Protein AF-B0TXD2-F1 (afdb_monomer)

pLDDT: mean 89.88, std 8.48, range [65.62, 98.56]

InterPro domains:
  IPR013132 PseI/NeuA/B-like [PF03102] (24-73)
  IPR013785 Aldolase-type TIM barrel [G3DSA:3.20.20.70] (1-74)
  IPR051690 PseI/Nans/NeuA/B acid synthases [PTHR42966] (2-73)

Radius of gyration: 15.38 Å; Cα contacts (8 Å, |Δi|>4): 69; chains: 1; bounding box: 36×24×36 Å

Sequence (74 aa):
MSKVFIIAEAGVNHNGSIELAKKMIDVAVESGADAVKFQTFKTENLVSKKAEKAEYQKNNTESNESQYDMIKKT

Organism: Francisella philomiragia subsp. philomiragia (strain ATCC 25017 / CCUG 19701 / FSC 153 / O#319-036) (NCBI:txid484022)

Foldseek 3Di:
DDDDAFEAECECVCQLPPVSVVVSVVVCVVVVHNYYDYDDDDLVVPDDCQAADDPVCVVVDPDPHHPSRSSNRD

Secondary structure (DSSP, 8-state):
-PPPPPEEEEETTTTT-HHHHHHHHHHHHHTT-SEEEE----HHHH--TTPPPPHHHHHH------HHHHHTT-

Structure (mmCIF, N/CA/C/O backbone):
data_AF-B0TXD2-F1
#
_entry.id   AF-B0TXD2-F1
#
loop_
_atom_site.group_PDB
_atom_site.id
_atom_site.type_symbol
_atom_site.label_atom_id
_atom_site.label_alt_id
_atom_site.label_comp_id
_atom_site.label_asym_id
_atom_site.label_entity_id
_atom_site.label_seq_id
_atom_site.pdbx_PDB_ins_code
_atom_site.Cartn_x
_atom_site.Cartn_y
_atom_site.Cartn_z
_atom_site.occupancy
_atom_site.B_iso_or_equiv
_atom_site.auth_seq_id
_atom_site.auth_comp_id
_atom_site.auth_asym_id
_atom_site.auth_atom_id
_atom_site.pdbx_PDB_model_num
ATOM 1 N N . MET A 1 1 ? -26.473 -7.237 16.285 1.00 69.88 1 MET A N 1
ATOM 2 C CA . MET A 1 1 ? -25.762 -6.915 15.027 1.00 69.88 1 MET A CA 1
ATOM 3 C C . MET A 1 1 ? -24.275 -6.858 15.324 1.00 69.88 1 MET A C 1
ATOM 5 O O . MET A 1 1 ? -23.914 -6.270 16.335 1.00 69.88 1 MET A O 1
ATOM 9 N N . SER A 1 2 ? -23.434 -7.491 14.508 1.00 86.06 2 SER A N 1
ATOM 10 C CA . SER A 1 2 ? -21.977 -7.329 14.590 1.00 86.06 2 SER A CA 1
ATOM 11 C C . SER A 1 2 ? -21.572 -5.972 14.009 1.00 86.06 2 SER A C 1
ATOM 13 O O . SER A 1 2 ? -22.148 -5.539 13.010 1.00 86.06 2 SER A O 1
ATOM 15 N N . LYS A 1 3 ? -20.595 -5.302 14.629 1.00 93.94 3 LYS A N 1
ATOM 16 C CA . LYS A 1 3 ? -20.001 -4.062 14.103 1.00 93.94 3 LYS A CA 1
ATOM 17 C C . LYS A 1 3 ? -19.400 -4.332 12.713 1.00 93.94 3 LYS A C 1
ATOM 19 O O . LYS A 1 3 ? -18.784 -5.379 12.514 1.00 93.94 3 LYS A O 1
ATOM 24 N N . VAL A 1 4 ? -19.577 -3.406 11.767 1.00 97.19 4 VAL A N 1
ATOM 25 C CA . VAL A 1 4 ? -18.867 -3.439 10.475 1.00 97.19 4 VAL A CA 1
ATOM 26 C C . VAL A 1 4 ? -17.381 -3.197 10.732 1.00 97.19 4 VAL A C 1
ATOM 28 O O . VAL A 1 4 ? -17.040 -2.250 11.435 1.00 97.19 4 VAL A O 1
ATOM 31 N N . PHE A 1 5 ? -16.523 -4.049 10.172 1.00 97.69 5 PHE A N 1
ATOM 32 C CA . PHE A 1 5 ? -15.070 -3.919 10.272 1.00 97.69 5 PHE A CA 1
ATOM 33 C C . PHE A 1 5 ? -14.533 -3.146 9.064 1.00 97.69 5 PHE A C 1
ATOM 35 O O . PHE A 1 5 ? -14.714 -3.580 7.924 1.00 97.69 5 PHE A O 1
ATOM 42 N N . ILE A 1 6 ? -13.893 -2.004 9.304 1.00 98.06 6 ILE A N 1
ATOM 43 C CA . ILE A 1 6 ? -13.409 -1.094 8.262 1.00 98.06 6 ILE A CA 1
ATOM 44 C C . ILE A 1 6 ? -11.895 -1.236 8.111 1.00 98.06 6 ILE A C 1
ATOM 46 O O . ILE A 1 6 ? -11.141 -1.049 9.065 1.00 98.06 6 ILE A O 1
ATOM 50 N N . ILE A 1 7 ? -11.449 -1.520 6.885 1.00 98.44 7 ILE A N 1
ATOM 51 C CA . ILE A 1 7 ? -10.031 -1.619 6.527 1.00 98.44 7 ILE A CA 1
ATOM 52 C C . ILE A 1 7 ? -9.655 -0.426 5.646 1.00 98.44 7 ILE A C 1
ATOM 54 O O . ILE A 1 7 ? -10.169 -0.292 4.535 1.00 98.44 7 ILE A O 1
ATOM 58 N N . ALA A 1 8 ? -8.727 0.407 6.113 1.00 98.25 8 ALA A N 1
ATOM 59 C CA . ALA A 1 8 ? -8.088 1.436 5.303 1.00 98.25 8 ALA A CA 1
ATOM 60 C C . ALA A 1 8 ? -7.027 0.796 4.388 1.00 98.25 8 ALA A C 1
ATOM 62 O O . ALA A 1 8 ? -6.002 0.300 4.856 1.00 98.25 8 ALA A O 1
ATOM 63 N N . GLU A 1 9 ? -7.262 0.780 3.075 1.00 97.75 9 GLU A N 1
ATOM 64 C CA . GLU A 1 9 ? -6.302 0.240 2.104 1.00 97.75 9 GLU A CA 1
ATOM 65 C C . GLU A 1 9 ? -5.220 1.278 1.777 1.00 97.75 9 GLU A C 1
ATOM 67 O O . GLU A 1 9 ? -5.444 2.192 0.985 1.00 97.75 9 GLU A O 1
ATOM 72 N N . ALA A 1 10 ? -4.030 1.116 2.359 1.00 96.62 10 ALA A N 1
ATOM 73 C CA . ALA A 1 10 ? -2.855 1.916 2.014 1.00 96.62 10 ALA A CA 1
ATOM 74 C C . ALA A 1 10 ? -2.188 1.417 0.720 1.00 96.62 10 ALA A C 1
ATOM 76 O O . ALA A 1 10 ? -1.629 2.209 -0.041 1.00 96.62 10 ALA A O 1
ATOM 77 N N . GLY A 1 11 ? -2.265 0.111 0.440 1.00 94.56 11 GLY A N 1
ATOM 78 C CA . GLY A 1 11 ? -1.729 -0.476 -0.788 1.00 94.56 11 GLY A CA 1
ATOM 79 C C . GLY A 1 11 ? -0.222 -0.240 -0.937 1.00 94.56 11 GLY A C 1
ATOM 80 O O . GLY A 1 11 ? 0.542 -0.609 -0.048 1.00 94.56 11 GLY A O 1
ATOM 81 N N . VAL A 1 12 ? 0.175 0.376 -2.056 1.00 92.50 12 VAL A N 1
ATOM 82 C CA . VAL A 1 12 ? 1.558 0.799 -2.377 1.00 92.50 12 VAL A CA 1
ATOM 83 C C . VAL A 1 12 ? 1.757 2.318 -2.278 1.00 92.50 12 VAL A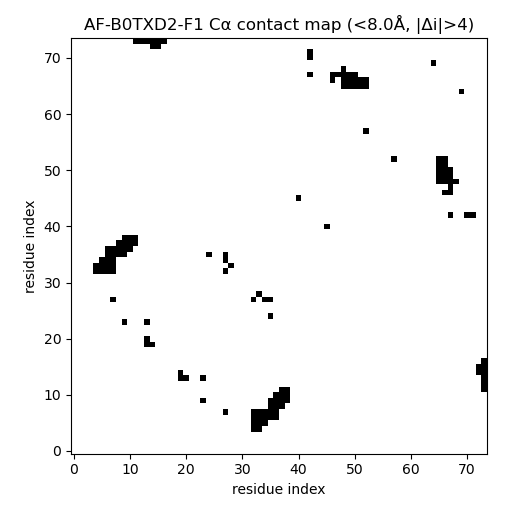 C 1
ATOM 85 O O . VAL A 1 12 ? 2.786 2.848 -2.693 1.00 92.50 12 VAL A O 1
ATOM 88 N N . ASN A 1 13 ? 0.782 3.051 -1.728 1.00 92.50 13 ASN A N 1
ATOM 89 C CA . ASN A 1 13 ? 0.758 4.521 -1.764 1.00 92.50 13 ASN A CA 1
ATOM 90 C C . ASN A 1 13 ? 1.846 5.180 -0.891 1.00 92.50 13 ASN A C 1
ATOM 92 O O . ASN A 1 13 ? 1.997 6.401 -0.904 1.00 92.50 13 ASN A O 1
ATOM 96 N N . HIS A 1 14 ? 2.612 4.390 -0.134 1.00 93.12 14 HIS A N 1
ATOM 97 C CA . HIS A 1 14 ? 3.757 4.861 0.643 1.00 93.12 14 HIS A CA 1
ATOM 98 C C . HIS A 1 14 ? 5.002 5.146 -0.215 1.00 93.12 14 HIS A C 1
ATOM 100 O O . HIS A 1 14 ? 5.958 5.718 0.305 1.00 93.12 14 HIS A O 1
ATOM 106 N N . ASN A 1 15 ? 5.011 4.782 -1.507 1.00 89.50 15 ASN A N 1
ATOM 107 C CA . ASN A 1 15 ? 6.076 5.123 -2.463 1.00 89.50 15 ASN A CA 1
ATOM 108 C C . ASN A 1 15 ? 7.498 4.781 -1.963 1.00 89.50 15 ASN A C 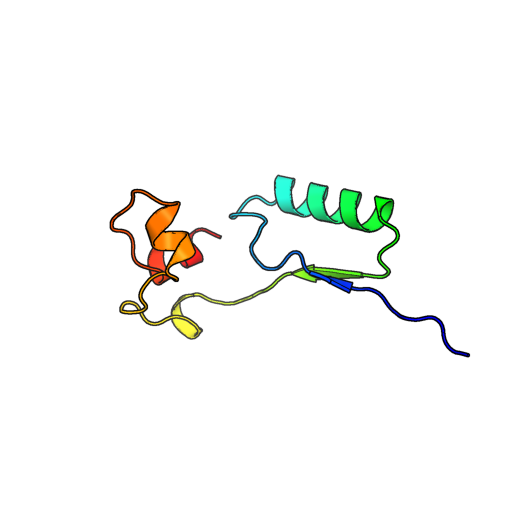1
ATOM 110 O O . ASN A 1 15 ? 8.394 5.621 -2.034 1.00 89.50 15 ASN A O 1
AT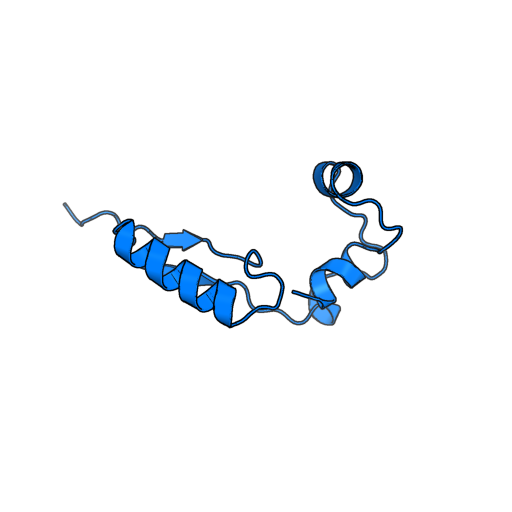OM 114 N N . GLY A 1 16 ? 7.704 3.602 -1.365 1.00 89.44 16 GLY A N 1
ATOM 115 C CA . GLY A 1 16 ? 9.007 3.201 -0.809 1.00 89.44 16 GLY A CA 1
ATOM 116 C C . GLY A 1 16 ? 9.410 3.887 0.499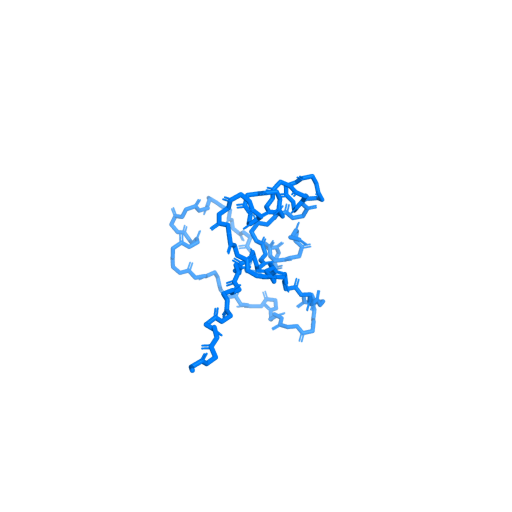 1.00 89.44 16 GLY A C 1
ATOM 117 O O . GLY A 1 16 ? 10.441 3.550 1.078 1.00 89.44 16 GLY A O 1
ATOM 118 N N . SER A 1 17 ? 8.613 4.828 1.010 1.00 94.62 17 SER A N 1
ATOM 119 C CA . SER A 1 17 ? 8.937 5.595 2.212 1.00 94.62 17 SER A CA 1
ATOM 120 C C . SER A 1 17 ? 8.311 4.992 3.466 1.00 94.62 17 SER A C 1
ATOM 122 O O . S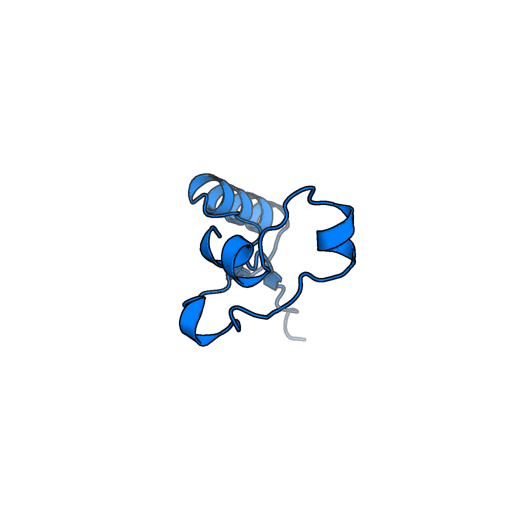ER A 1 17 ? 7.096 5.041 3.669 1.00 94.62 17 SER A O 1
ATOM 124 N N . ILE A 1 18 ? 9.160 4.495 4.369 1.00 95.69 18 ILE A N 1
ATOM 125 C CA . ILE A 1 18 ? 8.727 4.001 5.684 1.00 95.69 18 ILE A CA 1
ATOM 126 C C . ILE A 1 18 ? 8.094 5.106 6.540 1.00 95.69 18 ILE A C 1
ATOM 128 O O . ILE A 1 18 ? 7.144 4.857 7.278 1.00 95.69 18 ILE A O 1
ATOM 132 N N . GLU A 1 19 ? 8.579 6.340 6.415 1.00 97.88 19 GLU A N 1
ATOM 133 C CA . GLU A 1 19 ? 8.037 7.482 7.151 1.00 97.88 19 GLU A CA 1
ATOM 134 C C . GLU A 1 19 ? 6.643 7.861 6.640 1.00 97.88 19 GLU A C 1
ATOM 136 O O . GLU A 1 19 ? 5.765 8.194 7.434 1.00 97.88 19 GLU A O 1
ATOM 141 N N . LEU A 1 20 ? 6.396 7.749 5.328 1.00 97.00 20 LEU A N 1
ATOM 142 C CA . LEU A 1 20 ? 5.052 7.932 4.779 1.00 97.00 20 LEU A CA 1
ATOM 143 C C . LEU A 1 20 ? 4.118 6.791 5.202 1.00 97.00 20 LEU A C 1
ATOM 145 O O . LEU A 1 20 ? 2.977 7.056 5.568 1.00 97.00 20 LEU A O 1
ATOM 149 N N . ALA A 1 21 ? 4.607 5.546 5.227 1.00 97.19 21 ALA A N 1
ATOM 150 C CA . ALA A 1 21 ? 3.831 4.404 5.708 1.00 97.19 21 ALA A CA 1
ATOM 151 C C . ALA A 1 21 ? 3.384 4.580 7.171 1.00 97.19 21 ALA A C 1
ATOM 153 O O . ALA A 1 21 ? 2.224 4.325 7.482 1.00 97.19 21 ALA A O 1
ATOM 154 N N . LYS A 1 22 ? 4.258 5.080 8.057 1.00 98.31 22 LYS A N 1
ATOM 155 C CA . LYS A 1 22 ? 3.893 5.402 9.450 1.00 98.31 22 LYS A CA 1
ATOM 156 C C . LYS A 1 22 ? 2.807 6.474 9.526 1.00 98.31 22 LYS A C 1
ATOM 158 O O . LYS A 1 22 ? 1.794 6.253 10.174 1.00 98.31 22 LYS A O 1
ATOM 163 N N . LYS A 1 23 ? 2.954 7.570 8.774 1.00 98.38 23 LYS A N 1
ATOM 164 C CA . LYS A 1 23 ? 1.927 8.627 8.708 1.00 98.38 23 LYS A CA 1
ATOM 165 C C . LYS A 1 23 ? 0.576 8.105 8.219 1.00 98.38 23 LYS A C 1
ATOM 167 O O . LYS A 1 23 ? -0.462 8.554 8.686 1.00 98.38 23 LYS A O 1
ATOM 172 N N . MET A 1 24 ? 0.570 7.153 7.285 1.00 98.25 24 MET A N 1
ATOM 173 C CA . MET A 1 24 ? -0.668 6.510 6.833 1.00 98.25 24 MET A CA 1
ATOM 174 C C . MET A 1 24 ? -1.346 5.704 7.944 1.00 98.25 24 MET A C 1
ATOM 176 O O . MET A 1 24 ? -2.573 5.683 8.001 1.00 98.25 24 MET A O 1
ATOM 180 N N . ILE A 1 25 ? -0.571 5.063 8.826 1.00 98.44 25 ILE A N 1
ATOM 181 C CA . ILE A 1 25 ? -1.106 4.379 10.010 1.00 98.44 25 ILE A CA 1
ATOM 182 C C . ILE A 1 25 ? -1.741 5.404 10.954 1.00 98.44 25 ILE A C 1
ATOM 184 O O . ILE A 1 25 ? -2.878 5.197 11.371 1.00 98.44 25 ILE A O 1
ATOM 188 N N . ASP A 1 26 ? -1.052 6.515 11.228 1.00 98.56 26 ASP A N 1
ATOM 189 C CA . ASP A 1 26 ? -1.565 7.580 12.100 1.00 98.56 26 ASP A CA 1
ATOM 190 C C . ASP A 1 26 ? -2.917 8.105 11.586 1.00 98.56 26 ASP A C 1
ATOM 192 O O . ASP A 1 26 ? -3.909 8.099 12.314 1.00 98.56 26 ASP A O 1
ATOM 196 N N . VAL A 1 27 ? -3.003 8.433 10.291 1.00 98.19 27 VAL A N 1
ATOM 197 C CA . VAL A 1 27 ? -4.248 8.913 9.663 1.00 98.19 27 VAL A CA 1
ATOM 198 C C . VAL A 1 27 ? -5.351 7.848 9.670 1.00 98.19 27 VAL A C 1
ATOM 200 O O . VAL A 1 27 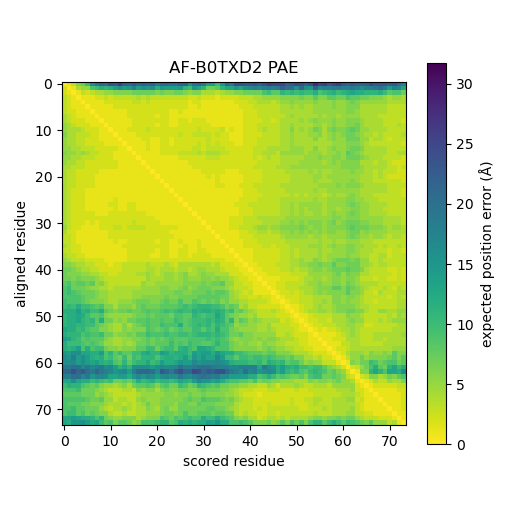? -6.524 8.182 9.842 1.00 98.19 27 VAL A O 1
ATOM 203 N N . ALA A 1 28 ? -5.019 6.564 9.496 1.00 98.44 28 ALA A N 1
ATOM 204 C CA . ALA A 1 28 ? -6.005 5.484 9.563 1.00 98.44 28 ALA A CA 1
ATOM 205 C C . ALA A 1 28 ? -6.620 5.360 10.968 1.00 98.44 28 ALA A C 1
ATOM 207 O O . ALA A 1 28 ? -7.834 5.178 11.089 1.00 98.44 28 ALA A O 1
ATOM 208 N N . VAL A 1 29 ? -5.800 5.516 12.015 1.00 98.19 29 VAL A N 1
ATOM 209 C CA . VAL A 1 29 ? -6.252 5.549 13.414 1.00 98.19 29 VAL A CA 1
ATOM 210 C C . VAL A 1 29 ? -7.119 6.782 13.672 1.00 98.19 29 VAL A C 1
ATOM 212 O O . VAL A 1 29 ? -8.223 6.642 14.196 1.00 98.19 29 VAL A O 1
ATOM 215 N N . GLU A 1 30 ? -6.674 7.970 13.252 1.00 98.44 30 GLU A N 1
ATOM 216 C CA . GLU A 1 30 ? -7.435 9.225 13.385 1.00 98.44 30 GLU A CA 1
ATOM 217 C C . GLU A 1 30 ? -8.790 9.171 12.661 1.00 98.44 30 GLU A C 1
ATOM 219 O O . GLU A 1 30 ? -9.778 9.729 13.136 1.00 98.44 30 GLU A O 1
ATOM 224 N N . SER A 1 31 ? -8.858 8.447 11.540 1.00 98.00 31 SER A N 1
ATOM 225 C CA . SER A 1 31 ? -10.082 8.246 10.753 1.00 98.00 31 SER A CA 1
ATOM 226 C C . SER A 1 31 ? -11.029 7.190 11.340 1.00 98.00 31 SER A C 1
ATOM 228 O O . SER A 1 31 ? -12.134 7.009 10.828 1.00 98.00 31 SER A O 1
ATOM 230 N N . GLY A 1 32 ? -10.618 6.470 12.390 1.00 97.69 32 GLY A N 1
ATOM 231 C CA . GLY A 1 32 ? -11.428 5.438 13.041 1.00 97.69 32 GLY A CA 1
ATOM 232 C C . GLY A 1 32 ? -11.508 4.108 12.284 1.00 97.69 32 GLY A C 1
ATOM 233 O O . GLY A 1 32 ? -12.467 3.360 12.484 1.00 97.69 32 GLY A O 1
ATOM 234 N N . ALA A 1 33 ? -10.536 3.804 11.414 1.00 98.25 33 ALA A N 1
ATOM 235 C CA . ALA A 1 33 ? -10.445 2.490 10.782 1.00 98.25 33 ALA A CA 1
ATOM 236 C C . ALA A 1 33 ? -10.080 1.410 11.816 1.00 98.25 33 ALA A C 1
ATOM 238 O O . ALA A 1 33 ? -9.300 1.653 12.736 1.00 98.25 33 ALA A O 1
ATOM 239 N N . ASP A 1 34 ? -10.610 0.198 11.648 1.00 98.25 34 ASP A N 1
ATOM 240 C CA . ASP A 1 34 ? -10.287 -0.928 12.533 1.00 98.25 34 ASP A CA 1
ATOM 241 C C . ASP A 1 34 ? -8.944 -1.581 12.161 1.00 98.25 34 ASP A C 1
ATOM 243 O O . ASP A 1 34 ? -8.280 -2.183 13.006 1.00 98.25 34 ASP A O 1
ATOM 247 N N . ALA A 1 35 ? -8.533 -1.467 10.895 1.00 98.19 35 ALA A N 1
ATOM 248 C CA . ALA A 1 35 ? -7.231 -1.909 10.413 1.00 98.19 35 ALA A CA 1
ATOM 249 C C . ALA A 1 35 ? -6.741 -1.057 9.238 1.00 98.19 35 ALA A C 1
ATOM 251 O O . ALA A 1 35 ? -7.526 -0.437 8.522 1.00 98.19 35 ALA A O 1
ATOM 252 N N . VAL A 1 36 ? -5.434 -1.109 8.990 1.00 98.06 36 VAL A N 1
ATOM 253 C CA . VAL A 1 36 ? -4.790 -0.583 7.783 1.00 98.06 36 VAL A CA 1
ATOM 254 C C . VAL A 1 36 ? -4.087 -1.723 7.052 1.00 98.06 36 VAL A C 1
ATOM 256 O O . VAL A 1 36 ? -3.422 -2.550 7.677 1.00 98.06 36 VAL A O 1
ATOM 259 N N . LYS A 1 37 ? -4.262 -1.801 5.730 1.00 98.25 37 LYS A N 1
ATOM 260 C CA . LYS A 1 37 ? -3.711 -2.875 4.896 1.00 98.25 37 LYS A CA 1
ATOM 261 C C . LYS A 1 37 ? -2.686 -2.334 3.902 1.00 98.25 37 LYS A C 1
ATOM 263 O O . LYS A 1 37 ? -2.957 -1.405 3.145 1.00 98.25 37 LYS A O 1
ATOM 268 N N . PHE A 1 38 ? -1.521 -2.974 3.885 1.00 96.94 38 PHE A N 1
ATOM 269 C CA . PHE A 1 38 ? -0.440 -2.740 2.928 1.00 96.94 38 PHE A CA 1
ATOM 270 C C . PHE A 1 38 ? -0.317 -3.922 1.967 1.00 96.94 38 PHE A C 1
ATOM 272 O O . PHE A 1 38 ? -0.744 -5.039 2.278 1.00 96.94 38 PHE A O 1
ATOM 279 N N . GLN A 1 39 ? 0.270 -3.686 0.796 1.00 94.94 39 GLN A N 1
ATOM 280 C CA . GLN A 1 39 ? 0.562 -4.743 -0.170 1.00 94.94 39 GLN A CA 1
ATOM 281 C C . GLN A 1 39 ? 2.033 -5.147 -0.077 1.00 94.94 39 GLN A C 1
ATOM 283 O O . GLN A 1 39 ? 2.919 -4.302 -0.041 1.00 94.94 39 GLN A O 1
ATOM 288 N N . THR A 1 40 ? 2.293 -6.453 -0.054 1.00 91.31 40 THR A N 1
ATOM 289 C CA . THR A 1 40 ? 3.649 -7.006 -0.094 1.00 91.31 40 THR A CA 1
ATOM 290 C C . THR A 1 40 ? 3.788 -7.920 -1.302 1.00 91.31 40 THR A C 1
ATOM 292 O O . THR A 1 40 ? 2.966 -8.810 -1.522 1.00 91.31 40 THR A O 1
ATOM 295 N N . PHE A 1 41 ? 4.808 -7.680 -2.118 1.00 89.81 41 PHE A N 1
ATOM 296 C CA . PHE A 1 41 ? 5.125 -8.498 -3.280 1.00 89.81 41 PHE A CA 1
ATOM 297 C C . PHE A 1 41 ? 6.598 -8.324 -3.651 1.00 89.81 41 PHE A C 1
ATOM 299 O O . PHE A 1 41 ? 7.250 -7.348 -3.288 1.00 89.81 41 PHE A O 1
ATOM 306 N N . LYS A 1 42 ? 7.117 -9.274 -4.428 1.00 89.31 42 LYS A N 1
ATOM 307 C CA . LYS A 1 42 ? 8.350 -9.085 -5.195 1.00 89.31 42 LYS A CA 1
ATOM 308 C C . LYS A 1 42 ? 7.951 -8.734 -6.620 1.00 89.31 42 LYS A C 1
ATOM 310 O O . LYS A 1 42 ? 7.242 -9.523 -7.242 1.00 89.31 42 LYS A O 1
ATOM 315 N N . THR A 1 43 ? 8.371 -7.577 -7.131 1.00 89.75 43 THR A N 1
ATOM 316 C CA . THR A 1 43 ? 7.964 -7.079 -8.459 1.00 89.75 43 THR A CA 1
ATOM 317 C C . THR A 1 43 ? 8.201 -8.116 -9.558 1.00 89.75 43 THR A C 1
ATOM 319 O O . THR A 1 43 ? 7.330 -8.336 -10.392 1.00 89.75 43 THR A O 1
ATOM 322 N N . GLU A 1 44 ? 9.329 -8.828 -9.500 1.00 90.62 44 GLU A N 1
ATOM 323 C CA . GLU A 1 44 ? 9.708 -9.909 -10.418 1.00 90.62 44 GLU A CA 1
ATOM 324 C C . GLU A 1 44 ? 8.745 -11.102 -10.443 1.00 90.62 44 GLU A C 1
ATOM 326 O O . GLU A 1 44 ? 8.686 -11.805 -11.449 1.00 90.62 44 GLU A O 1
ATOM 331 N N . ASN A 1 45 ? 7.979 -11.314 -9.373 1.00 92.06 45 ASN A N 1
ATOM 332 C CA . ASN A 1 45 ? 7.028 -12.418 -9.267 1.00 92.06 45 ASN A CA 1
ATOM 333 C C . ASN A 1 45 ? 5.605 -12.013 -9.674 1.00 92.06 45 ASN A C 1
ATOM 335 O O . ASN A 1 45 ? 4.761 -12.888 -9.848 1.00 92.06 45 ASN A O 1
ATOM 339 N N . LEU A 1 46 ? 5.323 -10.710 -9.776 1.00 89.69 46 LEU A N 1
ATOM 340 C CA . LEU A 1 46 ? 3.967 -10.188 -9.961 1.00 89.69 46 LEU A CA 1
ATOM 341 C C . LEU A 1 46 ? 3.784 -9.450 -11.291 1.00 89.69 46 LEU A C 1
ATOM 343 O O . LEU A 1 46 ? 2.710 -9.509 -11.884 1.00 89.69 46 LEU A O 1
ATOM 347 N N . VAL A 1 47 ? 4.812 -8.743 -11.763 1.00 89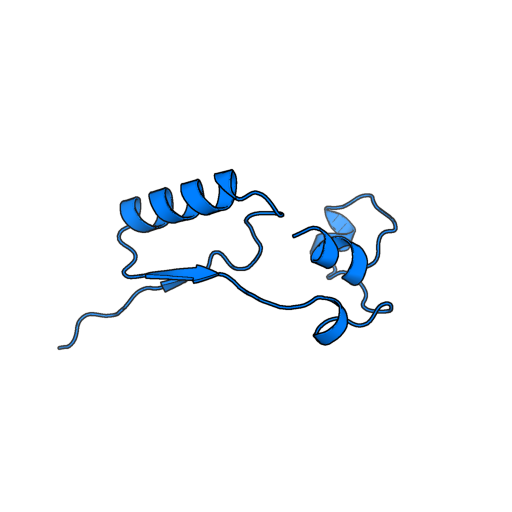.88 47 VAL A N 1
ATOM 348 C CA . VAL A 1 47 ? 4.693 -7.799 -12.878 1.00 89.88 47 VAL A CA 1
ATOM 349 C C . VAL A 1 47 ? 5.624 -8.211 -14.012 1.00 89.88 47 VAL A C 1
ATOM 351 O O . VAL A 1 47 ? 6.818 -8.436 -13.823 1.00 89.88 47 VAL A O 1
ATOM 354 N N . SER A 1 48 ? 5.082 -8.277 -15.228 1.00 89.00 48 SER A N 1
ATOM 355 C CA . SER A 1 48 ? 5.891 -8.466 -16.432 1.00 89.00 48 SER A CA 1
ATOM 356 C C . SER A 1 48 ? 6.727 -7.219 -16.712 1.00 89.00 48 SER A C 1
ATOM 358 O O . SER A 1 48 ? 6.218 -6.104 -16.654 1.00 89.00 48 SER A O 1
ATOM 360 N N . LYS A 1 49 ? 7.980 -7.390 -17.145 1.00 84.56 49 LYS A N 1
ATOM 361 C CA . LYS A 1 49 ? 8.816 -6.276 -17.639 1.00 84.56 49 LYS A CA 1
ATOM 362 C C . LYS A 1 49 ? 8.208 -5.540 -18.842 1.00 84.56 49 LYS A C 1
ATOM 364 O O . LYS A 1 49 ? 8.622 -4.433 -19.153 1.00 84.56 49 LYS A O 1
ATOM 369 N N . LYS A 1 50 ? 7.247 -6.165 -19.532 1.00 85.38 50 LYS A N 1
ATOM 370 C CA . LYS A 1 50 ? 6.503 -5.579 -20.659 1.00 85.38 50 LYS A CA 1
ATOM 371 C C . LYS A 1 50 ? 5.156 -4.983 -20.241 1.00 85.38 50 LYS A C 1
ATOM 373 O O . LYS A 1 50 ? 4.389 -4.587 -21.108 1.00 85.38 50 LYS A O 1
ATOM 378 N N . ALA A 1 51 ? 4.829 -4.993 -18.947 1.00 86.25 51 ALA A N 1
ATOM 379 C CA . ALA A 1 51 ? 3.577 -4.433 -18.469 1.00 86.25 51 ALA A CA 1
ATOM 380 C C . ALA A 1 51 ? 3.559 -2.926 -18.739 1.00 86.25 51 ALA A C 1
ATOM 382 O O . ALA A 1 51 ? 4.442 -2.181 -18.299 1.00 86.25 51 ALA A O 1
ATOM 383 N N . GLU A 1 52 ? 2.545 -2.495 -19.478 1.00 85.06 52 GLU A N 1
ATOM 384 C CA . GLU A 1 52 ? 2.299 -1.082 -19.692 1.00 85.06 52 GLU A CA 1
ATOM 385 C C . GLU A 1 52 ? 1.722 -0.442 -18.430 1.00 85.06 52 GLU A C 1
ATOM 387 O O . GLU A 1 52 ? 1.022 -1.081 -17.640 1.00 85.06 52 GLU A O 1
ATOM 392 N N . LYS A 1 53 ? 2.008 0.848 -18.262 1.00 84.44 53 LYS A N 1
ATOM 393 C CA . LYS A 1 53 ? 1.359 1.680 -17.252 1.00 84.44 53 LYS A CA 1
ATOM 394 C C . LYS A 1 53 ? -0.147 1.758 -17.505 1.00 84.44 53 LYS A C 1
ATOM 396 O O . LYS A 1 53 ? -0.587 1.757 -18.658 1.00 84.44 53 LYS A O 1
ATOM 401 N N . ALA A 1 54 ? -0.930 1.901 -16.439 1.00 85.25 54 ALA A N 1
ATOM 402 C CA . ALA A 1 54 ? -2.333 2.268 -16.587 1.00 85.25 54 ALA A CA 1
ATOM 403 C C . ALA A 1 54 ? -2.449 3.667 -17.222 1.00 85.25 54 ALA A C 1
ATOM 405 O O . ALA A 1 54 ? -1.559 4.503 -17.072 1.00 85.25 54 ALA A O 1
ATOM 406 N N . GLU A 1 55 ? -3.550 3.947 -17.916 1.00 84.88 55 GLU A N 1
ATOM 407 C CA . GLU A 1 55 ? -3.720 5.194 -18.678 1.00 84.88 55 GLU A CA 1
ATOM 408 C C . GLU A 1 55 ? -3.557 6.455 -17.813 1.00 84.88 55 GLU A C 1
ATOM 410 O O . GLU A 1 55 ? -2.818 7.367 -18.172 1.00 84.88 55 GLU A O 1
ATOM 415 N N . TYR A 1 56 ? -4.126 6.467 -16.604 1.00 83.94 56 TYR A N 1
ATOM 416 C CA . TYR A 1 56 ? -3.955 7.586 -15.670 1.00 83.94 56 TYR A CA 1
ATOM 417 C C . TYR A 1 56 ? -2.496 7.778 -15.218 1.00 83.94 56 TYR A C 1
ATOM 419 O O . TYR A 1 56 ? -2.081 8.892 -14.913 1.00 83.94 56 TYR A O 1
ATOM 427 N N . GLN A 1 57 ? -1.700 6.707 -15.183 1.00 81.75 57 GLN A N 1
ATOM 428 C CA . GLN A 1 57 ? -0.279 6.773 -14.836 1.00 81.75 57 GLN A CA 1
ATOM 429 C C . GLN A 1 57 ? 0.532 7.310 -16.013 1.00 81.75 57 GLN A C 1
ATOM 431 O O . GLN A 1 57 ? 1.446 8.099 -15.796 1.00 81.75 57 GLN A O 1
ATOM 436 N N . LYS A 1 58 ? 0.170 6.949 -17.253 1.00 82.81 58 LYS A N 1
ATOM 437 C CA . LYS A 1 58 ? 0.753 7.540 -18.469 1.00 82.81 58 LYS A CA 1
ATOM 438 C C . LYS A 1 58 ? 0.508 9.053 -18.523 1.00 82.81 58 LYS A C 1
ATOM 440 O O . LYS A 1 58 ? 1.412 9.794 -18.875 1.00 82.81 58 LYS A O 1
ATOM 445 N N . ASN A 1 59 ? -0.677 9.505 -18.109 1.00 82.19 59 ASN A N 1
ATOM 446 C CA . ASN A 1 59 ? -1.039 10.926 -18.137 1.00 82.19 59 ASN A CA 1
ATOM 447 C C . ASN A 1 59 ? -0.380 11.752 -17.018 1.00 82.19 59 ASN A C 1
ATOM 449 O O . ASN A 1 59 ? -0.124 12.936 -17.210 1.00 82.19 59 ASN A O 1
ATOM 453 N N . ASN A 1 60 ? -0.105 11.141 -15.861 1.00 78.50 60 ASN A N 1
ATOM 454 C CA . ASN A 1 60 ? 0.398 11.843 -14.673 1.00 78.50 60 ASN A CA 1
ATOM 455 C C . ASN A 1 60 ? 1.906 11.664 -14.429 1.00 78.50 60 ASN A C 1
ATOM 457 O O . ASN A 1 60 ? 2.432 12.216 -13.464 1.00 78.50 60 ASN A O 1
ATOM 461 N N . THR A 1 61 ? 2.606 10.871 -15.246 1.00 74.19 61 THR A N 1
ATOM 462 C CA . THR A 1 61 ? 4.052 10.643 -15.103 1.00 74.19 61 THR A CA 1
ATOM 463 C C . THR A 1 61 ? 4.761 10.856 -16.438 1.00 74.19 61 THR A C 1
ATOM 465 O O . THR A 1 61 ? 4.420 10.227 -17.431 1.00 74.19 61 THR A O 1
ATOM 468 N N . GLU A 1 62 ? 5.775 11.724 -16.462 1.00 65.62 62 GLU A N 1
ATOM 469 C CA . GLU A 1 62 ? 6.513 12.088 -17.688 1.00 65.62 62 GLU A CA 1
ATOM 470 C C . GLU A 1 62 ? 7.568 11.045 -18.108 1.00 65.62 62 GLU A C 1
ATOM 472 O O . GLU A 1 62 ? 8.258 11.208 -19.113 1.00 65.62 62 GLU A O 1
ATOM 477 N N . SER A 1 63 ? 7.748 9.972 -17.331 1.00 65.69 63 SER A N 1
ATOM 478 C CA . SER A 1 63 ? 8.842 9.025 -17.539 1.00 65.69 63 SER A CA 1
ATOM 479 C C . SER A 1 63 ? 8.483 7.918 -18.541 1.00 65.69 63 SER A C 1
ATOM 481 O O . SER A 1 63 ? 7.438 7.266 -18.442 1.00 65.69 63 SER A O 1
ATOM 483 N N . ASN A 1 64 ? 9.437 7.602 -19.424 1.00 69.81 64 ASN A N 1
ATOM 484 C CA . ASN A 1 6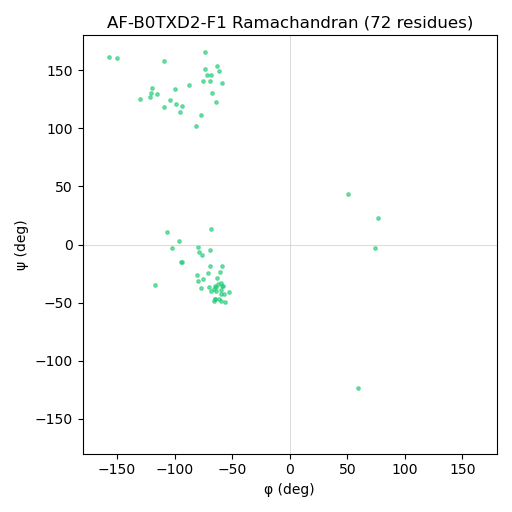4 ? 9.440 6.398 -20.270 1.00 69.81 64 ASN A CA 1
ATOM 485 C C . ASN A 1 64 ? 9.647 5.090 -19.472 1.00 69.81 64 ASN A C 1
ATOM 487 O O . ASN A 1 64 ? 9.970 4.055 -20.054 1.00 69.81 64 ASN A O 1
ATOM 491 N N . GLU A 1 65 ? 9.535 5.120 -18.141 1.00 77.31 65 GLU A N 1
ATOM 492 C CA . GLU A 1 65 ? 9.724 3.928 -17.315 1.00 77.31 65 GLU A CA 1
ATOM 493 C C . GLU A 1 65 ? 8.546 2.958 -17.485 1.00 77.31 65 GLU A C 1
ATOM 495 O O . GLU A 1 65 ? 7.398 3.371 -17.680 1.00 77.31 65 GLU A O 1
ATOM 500 N N . SER A 1 66 ? 8.821 1.656 -17.412 1.00 83.06 66 SER A N 1
ATOM 501 C CA . SER A 1 66 ? 7.768 0.641 -17.472 1.00 83.06 66 SER A CA 1
ATOM 502 C C . SER A 1 66 ? 6.968 0.589 -16.165 1.00 83.06 66 SER A C 1
ATOM 504 O O . SER A 1 66 ? 7.412 1.073 -15.119 1.00 83.06 66 SER A O 1
ATOM 506 N N . GLN A 1 67 ? 5.801 -0.068 -16.181 1.00 84.44 67 GLN A N 1
ATOM 507 C CA . GLN A 1 67 ? 5.054 -0.332 -14.945 1.00 84.44 67 GLN A CA 1
ATOM 508 C C . GLN A 1 67 ? 5.894 -1.127 -13.937 1.00 84.44 67 GLN A C 1
ATOM 510 O O . GLN A 1 67 ? 5.812 -0.907 -12.730 1.00 84.44 67 GLN A O 1
ATOM 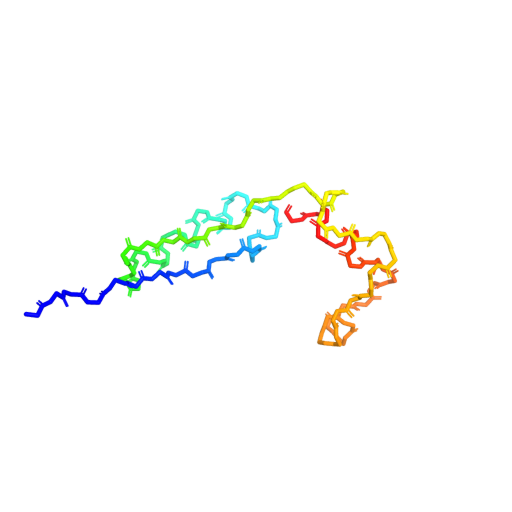515 N N . TYR A 1 68 ? 6.727 -2.038 -14.446 1.00 87.06 68 TYR A N 1
ATOM 516 C CA . TYR A 1 68 ? 7.662 -2.816 -13.646 1.00 87.06 68 TYR A CA 1
ATOM 517 C C . TYR A 1 68 ? 8.646 -1.914 -12.894 1.00 87.06 68 TYR A C 1
ATOM 519 O O . TYR A 1 68 ? 8.820 -2.075 -11.688 1.00 87.06 68 TYR A O 1
ATOM 527 N N . ASP A 1 69 ? 9.258 -0.947 -13.581 1.00 84.25 69 ASP A N 1
ATOM 528 C CA . ASP A 1 69 ? 10.267 -0.064 -12.984 1.00 84.25 69 ASP A CA 1
ATOM 529 C C . ASP A 1 69 ? 9.666 0.842 -11.909 1.00 84.25 69 ASP A C 1
ATOM 531 O O . ASP A 1 69 ? 10.279 1.057 -10.865 1.00 84.25 69 ASP A O 1
ATOM 535 N N . MET A 1 70 ? 8.443 1.323 -12.136 1.00 83.94 70 MET A N 1
ATOM 536 C CA . MET A 1 70 ? 7.715 2.144 -11.173 1.00 83.94 70 MET A CA 1
ATOM 537 C C . MET A 1 70 ? 7.378 1.351 -9.900 1.00 83.94 70 MET A C 1
ATOM 539 O O . MET A 1 70 ? 7.658 1.806 -8.795 1.00 83.94 70 MET A O 1
ATOM 543 N N . ILE A 1 71 ? 6.850 0.131 -10.044 1.00 85.69 71 ILE A N 1
ATOM 544 C CA . ILE A 1 71 ? 6.494 -0.743 -8.913 1.00 85.69 71 ILE A CA 1
ATOM 545 C C . ILE A 1 71 ? 7.741 -1.294 -8.194 1.00 85.69 71 ILE A C 1
ATOM 547 O O . ILE A 1 71 ? 7.696 -1.649 -7.021 1.00 85.69 71 ILE A O 1
ATOM 551 N N . LYS A 1 72 ? 8.896 -1.384 -8.859 1.00 86.50 72 LYS A N 1
ATOM 552 C CA . LYS A 1 72 ? 10.151 -1.799 -8.205 1.00 86.50 72 LYS A CA 1
ATOM 553 C C . LYS A 1 72 ? 10.677 -0.756 -7.208 1.00 86.50 72 LYS A C 1
ATOM 555 O O . LYS A 1 72 ? 11.522 -1.098 -6.385 1.00 86.50 72 LYS A O 1
ATOM 560 N N . LYS A 1 73 ? 10.211 0.493 -7.303 1.00 81.31 73 LYS A N 1
ATOM 561 C CA . LYS A 1 73 ? 10.629 1.617 -6.448 1.00 81.31 73 LYS A CA 1
ATOM 562 C C . LYS A 1 73 ? 9.730 1.824 -5.225 1.00 81.31 73 LYS A C 1
ATOM 564 O O . LYS A 1 73 ? 10.119 2.586 -4.342 1.00 81.31 73 LYS A O 1
ATOM 569 N N . THR A 1 74 ? 8.543 1.213 -5.204 1.00 74.31 74 THR A N 1
ATOM 570 C CA . THR A 1 74 ? 7.599 1.288 -4.075 1.00 74.31 74 THR A CA 1
ATOM 571 C C . THR A 1 74 ? 8.008 0.438 -2.888 1.00 74.31 74 THR A C 1
ATOM 573 O O . THR A 1 74 ? 8.741 -0.556 -3.080 1.00 74.31 74 THR A O 1
#

Nearest PDB structures (foldseek):
  5koc-assembly1_A  TM=5.182E-01  e=4.527E+00  Thalictrum flavum subsp. glaucum
  2ozh-assembly1_A-2  TM=2.171E-01  e=8.335E+00  Xanthomonas campestris pv. campestris

Solvent-accessible surface area (backbone atoms only — not comparable to full-atom values): 4612 Å² total; per-residue (Å²): 135,82,81,86,84,45,70,40,77,51,44,65,77,38,62,57,36,70,70,49,44,51,53,52,52,54,51,34,54,76,71,67,39,77,42,73,42,72,66,86,82,57,50,86,81,77,44,52,81,81,35,71,58,55,70,72,51,57,76,74,41,94,63,93,67,40,37,34,60,57,56,62,57,66

Mean predicted aligned error: 4.98 Å